Protein AF-C6WBM1-F1 (afdb_monomer_lite)

pLDDT: mean 82.9, std 10.36, range [51.12, 93.38]

Sequence (59 aa):
MRLSYLKALVAGAVAGLTAIGTGLTDNVLTPAEWVAAAVAALGALGVVWAVPNKQKLEG

Foldseek 3Di:
DDVLQVQLQVQLVVQLVVLVVVVVVVPDDDPVSNVVSNCRSVVSSVVSSPDDDPDPPPD

Radius of gyration: 14.7 Å; chains: 1; bounding box: 38×16×43 Å

Structure (mmCIF, N/CA/C/O backbone):
data_AF-C6WBM1-F1
#
_entry.id   AF-C6WBM1-F1
#
loop_
_atom_site.group_PDB
_atom_site.id
_atom_site.type_symbol
_atom_site.label_atom_id
_atom_site.label_alt_id
_atom_site.label_comp_id
_atom_site.label_asym_id
_atom_site.label_entity_id
_atom_site.label_seq_id
_atom_site.pdbx_PDB_ins_code
_atom_site.Cartn_x
_atom_site.Cartn_y
_atom_site.Cartn_z
_atom_site.occupancy
_atom_site.B_iso_or_equiv
_atom_site.auth_seq_id
_atom_site.auth_comp_id
_atom_site.auth_asym_id
_atom_site.auth_atom_id
_atom_site.pdbx_PDB_model_num
ATOM 1 N N . MET A 1 1 ? -3.618 -11.006 19.805 1.00 53.09 1 MET A N 1
ATOM 2 C CA . MET A 1 1 ? -3.527 -9.999 18.722 1.00 53.09 1 MET A CA 1
ATOM 3 C C . MET A 1 1 ? -4.874 -9.282 18.633 1.00 53.09 1 MET A C 1
ATOM 5 O O . MET A 1 1 ? -5.871 -9.958 18.425 1.00 53.09 1 MET A O 1
ATOM 9 N N . ARG A 1 2 ? -4.963 -7.968 18.907 1.00 64.75 2 ARG A N 1
ATOM 10 C CA . ARG A 1 2 ? -6.249 -7.237 18.814 1.00 64.75 2 ARG A CA 1
ATOM 11 C C . ARG A 1 2 ? -6.704 -7.169 17.349 1.00 64.75 2 ARG A C 1
ATOM 13 O O . ARG A 1 2 ? -5.873 -6.952 16.470 1.00 64.75 2 ARG A O 1
ATOM 20 N N . LEU A 1 3 ? -8.014 -7.282 17.104 1.00 69.38 3 LEU A N 1
ATOM 21 C CA . LEU A 1 3 ? -8.647 -7.203 15.772 1.00 69.38 3 LEU A CA 1
ATOM 22 C C . LEU A 1 3 ? -8.227 -5.957 14.963 1.00 69.38 3 LEU A C 1
ATOM 24 O O . LEU A 1 3 ? -8.219 -5.976 13.736 1.00 69.38 3 LEU A O 1
ATOM 28 N N . SER A 1 4 ? -7.849 -4.880 15.652 1.00 66.88 4 SER A N 1
ATOM 29 C CA . SER A 1 4 ? -7.356 -3.632 15.067 1.00 66.88 4 SER A CA 1
ATOM 30 C C . SER A 1 4 ? -6.070 -3.801 14.250 1.00 66.88 4 SER A C 1
ATOM 32 O O . SER A 1 4 ? -5.965 -3.220 13.174 1.00 66.88 4 SER A O 1
ATOM 34 N N . TYR A 1 5 ? -5.125 -4.631 14.702 1.00 73.94 5 TYR A N 1
ATOM 35 C CA . TYR A 1 5 ? -3.894 -4.897 13.946 1.00 73.94 5 TYR A CA 1
ATOM 36 C C . TYR A 1 5 ? -4.165 -5.732 12.695 1.00 73.94 5 TYR A C 1
ATOM 38 O O . TYR A 1 5 ? -3.579 -5.475 11.650 1.00 73.94 5 TYR A O 1
ATOM 46 N N . LEU A 1 6 ? -5.093 -6.689 12.784 1.00 83.19 6 LEU A N 1
ATOM 47 C CA . LEU A 1 6 ? -5.493 -7.510 11.641 1.00 83.19 6 LEU A CA 1
ATOM 48 C C . LEU A 1 6 ? -6.193 -6.668 10.566 1.00 83.19 6 LEU A C 1
ATOM 50 O O . LEU A 1 6 ? -5.861 -6.800 9.395 1.00 83.19 6 LEU A O 1
ATOM 54 N N . LYS A 1 7 ? -7.096 -5.752 10.951 1.00 83.00 7 LYS A N 1
ATOM 55 C CA . LYS A 1 7 ? -7.766 -4.835 10.009 1.00 83.00 7 LYS A CA 1
ATOM 56 C C . LYS A 1 7 ? -6.757 -3.977 9.243 1.00 83.00 7 LYS A C 1
ATOM 58 O O . LYS A 1 7 ? -6.845 -3.879 8.024 1.00 83.00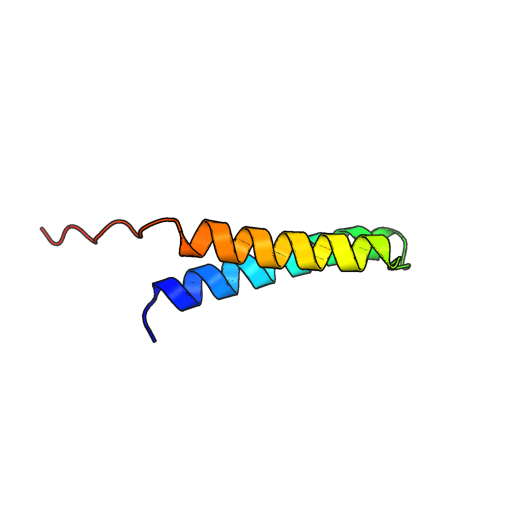 7 LYS A O 1
ATOM 63 N N . ALA A 1 8 ? -5.804 -3.375 9.957 1.00 85.50 8 ALA A N 1
ATOM 64 C CA . ALA A 1 8 ? -4.767 -2.550 9.345 1.00 85.50 8 ALA A CA 1
ATOM 65 C C . ALA A 1 8 ? -3.877 -3.370 8.402 1.00 85.50 8 ALA A C 1
ATOM 67 O O . ALA A 1 8 ? -3.673 -2.962 7.263 1.00 85.50 8 ALA A O 1
ATOM 68 N N . LEU A 1 9 ? -3.418 -4.548 8.839 1.00 87.25 9 LEU A N 1
ATOM 69 C CA . LEU A 1 9 ? -2.594 -5.442 8.023 1.00 87.25 9 LEU A CA 1
ATOM 70 C C . LEU A 1 9 ? -3.298 -5.849 6.723 1.00 87.25 9 LEU A C 1
ATOM 72 O O . LEU A 1 9 ? -2.712 -5.745 5.649 1.00 87.25 9 LEU A O 1
ATOM 76 N N . VAL A 1 10 ? -4.561 -6.273 6.820 1.00 90.12 10 VAL A N 1
ATOM 77 C CA . VAL A 1 10 ? -5.363 -6.671 5.656 1.00 90.12 10 VAL A CA 1
ATOM 78 C C . VAL A 1 10 ? -5.571 -5.486 4.715 1.00 90.12 10 VAL A C 1
ATOM 80 O O . VAL A 1 10 ? -5.399 -5.639 3.510 1.00 90.12 10 VAL A O 1
ATOM 83 N N . ALA A 1 11 ? -5.872 -4.297 5.241 1.00 90.25 11 ALA A N 1
ATOM 84 C CA . ALA A 1 11 ? -6.024 -3.102 4.414 1.00 90.25 11 ALA A CA 1
ATOM 85 C C . ALA A 1 11 ? -4.728 -2.726 3.680 1.00 90.25 11 ALA A C 1
ATOM 87 O O . ALA A 1 11 ? -4.766 -2.432 2.488 1.00 90.25 11 ALA A O 1
ATOM 88 N N . GLY A 1 12 ? -3.586 -2.790 4.370 1.00 89.75 12 GLY A N 1
ATOM 89 C CA . GLY A 1 12 ? -2.267 -2.581 3.775 1.00 89.75 12 GLY A CA 1
ATOM 90 C C . GLY A 1 12 ? -1.965 -3.554 2.644 1.00 89.75 12 GLY A C 1
ATOM 91 O O . GLY A 1 12 ? -1.559 -3.139 1.561 1.00 89.75 12 GLY A O 1
ATOM 92 N N . ALA A 1 13 ? -2.209 -4.844 2.882 1.00 91.62 13 ALA A N 1
ATOM 93 C CA . ALA A 1 13 ? -1.994 -5.888 1.888 1.00 91.62 13 ALA A CA 1
ATOM 94 C C . A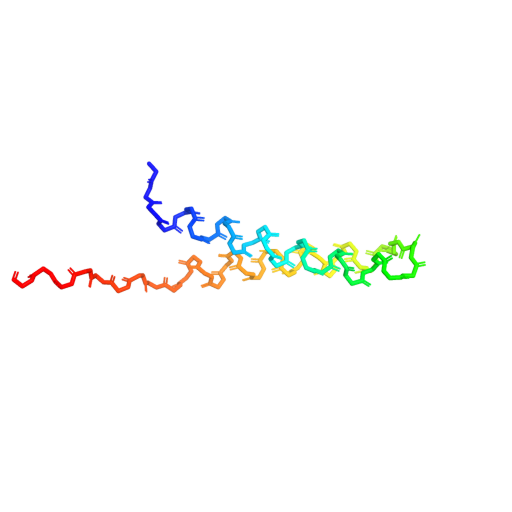LA A 1 13 ? -2.886 -5.689 0.654 1.00 91.62 13 ALA A C 1
ATOM 96 O O . ALA A 1 13 ? -2.389 -5.729 -0.468 1.00 91.62 13 ALA A O 1
ATOM 97 N N . VAL A 1 14 ? -4.181 -5.413 0.845 1.00 93.25 14 VAL A N 1
ATOM 98 C CA . VAL A 1 14 ? -5.118 -5.165 -0.263 1.00 93.25 14 VAL A CA 1
ATOM 99 C C . VAL A 1 14 ? -4.706 -3.931 -1.065 1.00 93.25 14 VAL A C 1
ATOM 101 O O . VAL A 1 14 ? -4.680 -3.992 -2.293 1.00 93.25 14 VAL A O 1
ATOM 104 N N . ALA A 1 15 ? -4.339 -2.833 -0.400 1.00 92.56 15 ALA A N 1
ATOM 105 C CA . ALA A 1 15 ? -3.908 -1.612 -1.078 1.00 92.56 15 ALA A CA 1
ATOM 106 C C . ALA A 1 15 ? -2.631 -1.832 -1.906 1.00 92.56 15 ALA A C 1
ATOM 108 O O . ALA A 1 15 ? -2.596 -1.471 -3.082 1.00 92.56 15 ALA A O 1
ATOM 109 N N . GLY A 1 16 ? -1.615 -2.479 -1.324 1.00 88.94 16 GLY A N 1
ATOM 110 C CA . GLY A 1 16 ? -0.368 -2.796 -2.025 1.00 88.94 16 GLY A CA 1
ATOM 111 C C . GLY A 1 16 ? -0.579 -3.738 -3.211 1.00 88.94 16 GLY A C 1
ATOM 112 O O . GLY A 1 16 ? -0.088 -3.473 -4.304 1.00 88.94 16 GLY A O 1
ATOM 113 N N . LEU A 1 17 ? -1.366 -4.804 -3.028 1.00 89.94 17 LEU A N 1
ATOM 114 C CA . LEU A 1 17 ? -1.682 -5.752 -4.101 1.00 89.94 17 LEU A CA 1
ATOM 115 C C . LEU A 1 17 ? -2.486 -5.107 -5.231 1.00 89.94 17 LEU A C 1
ATOM 117 O O . LEU A 1 17 ? -2.244 -5.412 -6.393 1.00 89.94 17 LEU A O 1
ATOM 121 N N . THR A 1 18 ? -3.405 -4.195 -4.911 1.00 91.12 18 THR A N 1
ATOM 122 C CA . THR A 1 18 ? -4.175 -3.462 -5.927 1.00 91.12 18 THR A CA 1
ATOM 123 C C . THR A 1 18 ? -3.258 -2.571 -6.767 1.00 91.12 18 THR A C 1
ATOM 125 O O . THR A 1 18 ? -3.360 -2.582 -7.989 1.00 91.12 18 THR A O 1
ATOM 128 N N . ALA A 1 19 ? -2.320 -1.860 -6.130 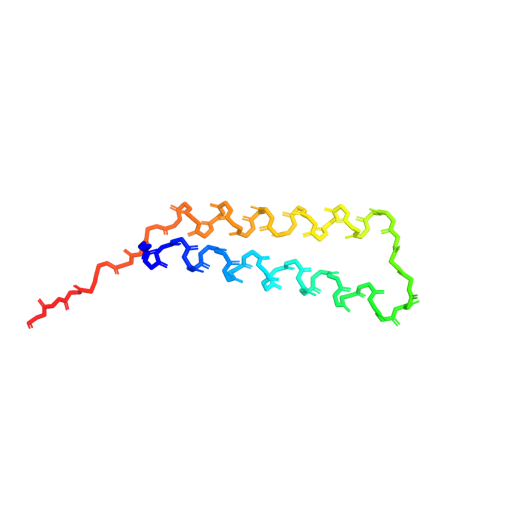1.00 88.31 19 ALA A N 1
ATOM 129 C CA . ALA A 1 19 ? -1.341 -1.015 -6.819 1.00 88.31 19 ALA A CA 1
ATOM 130 C C . ALA A 1 19 ? -0.348 -1.819 -7.680 1.00 88.31 19 ALA A C 1
ATOM 132 O O . ALA A 1 19 ? 0.071 -1.367 -8.739 1.00 88.31 19 ALA A O 1
ATOM 133 N N . ILE A 1 20 ? 0.016 -3.033 -7.259 1.00 87.44 20 ILE A N 1
ATOM 134 C CA . ILE A 1 20 ? 0.820 -3.940 -8.092 1.00 87.44 20 ILE A CA 1
ATOM 135 C C . ILE A 1 20 ? -0.019 -4.472 -9.260 1.00 87.44 20 ILE A C 1
ATOM 137 O O . ILE A 1 20 ? 0.460 -4.524 -10.390 1.00 87.44 20 ILE A O 1
ATOM 141 N N . GLY A 1 21 ? -1.283 -4.822 -9.011 1.00 87.31 21 GLY A N 1
ATOM 142 C CA . GLY A 1 21 ? -2.212 -5.313 -10.028 1.00 87.31 21 GLY A CA 1
ATOM 143 C C . GLY A 1 21 ? -2.415 -4.342 -11.191 1.00 87.31 21 GLY A C 1
ATOM 144 O O . GLY A 1 21 ? -2.598 -4.792 -12.318 1.00 87.31 21 GLY A O 1
ATOM 145 N N . THR A 1 22 ? -2.317 -3.029 -10.954 1.00 83.44 22 THR A N 1
ATOM 146 C CA . THR A 1 22 ? -2.368 -2.031 -12.032 1.00 83.44 22 THR A CA 1
ATOM 147 C C . THR A 1 22 ? -1.120 -2.035 -12.912 1.00 83.44 22 THR A C 1
ATOM 149 O O . THR A 1 22 ? -1.260 -1.844 -14.107 1.00 83.44 22 THR A O 1
ATOM 152 N N . GLY A 1 23 ? 0.072 -2.308 -12.371 1.00 77.81 23 GLY A N 1
ATOM 153 C CA . GLY A 1 23 ? 1.304 -2.412 -13.175 1.00 77.81 23 GLY A CA 1
ATOM 154 C C . GLY A 1 23 ? 1.422 -3.734 -13.945 1.00 77.81 23 GLY A C 1
ATOM 155 O O . GLY A 1 23 ? 2.170 -3.851 -14.914 1.00 77.81 23 GLY A O 1
ATOM 156 N N . LEU A 1 24 ? 0.643 -4.753 -13.557 1.00 82.31 24 LEU A N 1
ATOM 157 C CA . LEU A 1 24 ? 0.579 -6.014 -14.299 1.00 82.31 24 LEU A CA 1
ATOM 158 C C . LEU A 1 24 ? -0.118 -5.885 -15.659 1.00 82.31 24 LEU A C 1
ATOM 160 O O . LEU A 1 24 ? 0.066 -6.774 -16.490 1.00 82.31 24 LEU A O 1
ATOM 164 N N . THR A 1 25 ? -0.898 -4.825 -15.909 1.00 81.88 25 THR A N 1
ATOM 165 C CA . THR A 1 25 ? -1.595 -4.660 -17.198 1.00 81.88 25 THR A CA 1
ATOM 166 C C . THR A 1 25 ? -0.618 -4.556 -18.359 1.00 81.88 25 THR A C 1
ATOM 168 O O . THR A 1 25 ? -0.878 -5.093 -19.434 1.00 81.88 25 THR A O 1
ATOM 171 N N . ASP A 1 26 ? 0.535 -3.942 -18.103 1.00 82.12 26 ASP A N 1
ATOM 172 C CA . ASP A 1 26 ? 1.545 -3.640 -19.114 1.00 82.12 26 ASP A CA 1
ATOM 173 C C . ASP A 1 26 ? 2.741 -4.610 -19.008 1.00 82.12 26 ASP A C 1
ATOM 175 O O . ASP A 1 26 ? 3.745 -4.470 -19.706 1.00 82.12 26 ASP A O 1
ATOM 179 N N . ASN A 1 27 ? 2.612 -5.632 -18.147 1.00 79.56 27 ASN A N 1
ATOM 180 C CA . ASN A 1 27 ? 3.569 -6.712 -17.886 1.00 79.56 27 ASN A CA 1
ATOM 181 C C . ASN A 1 27 ? 4.989 -6.243 -17.500 1.00 79.56 27 ASN A C 1
ATOM 183 O O . ASN A 1 27 ? 5.959 -6.997 -17.608 1.00 79.56 27 ASN A O 1
ATOM 187 N N . VAL A 1 28 ? 5.118 -4.997 -17.043 1.00 83.25 28 VAL A N 1
ATOM 188 C CA . VAL A 1 28 ? 6.371 -4.373 -16.619 1.00 83.25 28 VAL A CA 1
ATOM 189 C C . VAL A 1 28 ? 6.092 -3.576 -15.356 1.00 83.25 28 VAL A C 1
ATOM 191 O O . VAL A 1 28 ? 5.331 -2.622 -15.382 1.00 83.25 28 VAL A O 1
ATOM 194 N N . LEU A 1 29 ? 6.753 -3.948 -14.260 1.00 84.25 29 LEU A N 1
ATOM 195 C CA . LEU A 1 29 ? 6.750 -3.167 -13.025 1.00 84.25 29 LEU A CA 1
ATOM 196 C C . LEU A 1 29 ? 7.992 -2.281 -12.983 1.00 84.25 29 LEU A C 1
ATOM 198 O O . LEU A 1 29 ? 9.117 -2.749 -12.783 1.00 84.25 29 LEU A O 1
ATOM 202 N N . THR A 1 30 ? 7.782 -0.987 -13.162 1.00 90.44 30 THR A N 1
ATOM 203 C CA . THR A 1 30 ? 8.806 0.043 -13.038 1.00 90.44 30 THR A CA 1
ATOM 204 C C . THR A 1 30 ? 9.157 0.301 -11.567 1.00 90.44 30 THR A C 1
ATOM 206 O O . THR A 1 30 ? 8.342 0.080 -10.664 1.00 90.44 30 THR A O 1
ATOM 209 N N . PRO A 1 31 ? 10.360 0.830 -11.273 1.00 90.81 31 PRO A N 1
ATOM 210 C CA . PRO A 1 31 ? 10.725 1.225 -9.912 1.00 90.81 31 PRO A CA 1
ATOM 211 C C . PRO A 1 31 ? 9.742 2.223 -9.281 1.00 90.81 31 PRO A C 1
ATOM 213 O O . PRO A 1 31 ? 9.518 2.185 -8.073 1.00 90.81 31 PRO A O 1
ATOM 216 N N . ALA A 1 32 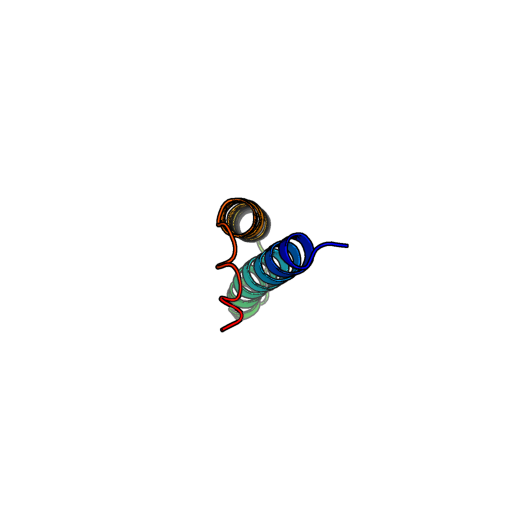? 9.126 3.091 -10.089 1.00 89.06 32 ALA A N 1
ATOM 217 C CA . ALA A 1 32 ? 8.132 4.051 -9.619 1.00 89.06 32 ALA A CA 1
ATOM 218 C C . ALA A 1 32 ? 6.853 3.360 -9.116 1.00 89.06 32 ALA A C 1
ATOM 220 O O . ALA A 1 32 ? 6.308 3.757 -8.088 1.00 89.06 32 ALA A O 1
ATOM 221 N N . GLU A 1 33 ? 6.408 2.294 -9.782 1.00 89.06 33 GLU A N 1
ATOM 222 C CA . GLU A 1 33 ? 5.226 1.524 -9.375 1.00 89.06 33 GLU A CA 1
ATOM 223 C C . GLU A 1 33 ? 5.468 0.731 -8.091 1.00 89.06 33 GLU A C 1
ATOM 225 O O . GLU A 1 33 ? 4.582 0.647 -7.244 1.00 89.06 33 GLU A O 1
ATOM 230 N N . TRP A 1 34 ? 6.690 0.235 -7.878 1.00 89.31 34 TRP A N 1
ATOM 231 C CA . TRP A 1 34 ? 7.074 -0.369 -6.599 1.00 89.31 34 TRP A CA 1
ATOM 232 C C . TRP A 1 34 ? 7.014 0.629 -5.444 1.00 89.31 34 TRP A C 1
ATOM 234 O O . TRP A 1 34 ? 6.503 0.307 -4.368 1.00 89.31 34 TRP A O 1
ATOM 244 N N . VAL A 1 35 ? 7.495 1.854 -5.670 1.00 93.19 35 VAL A N 1
ATOM 245 C CA . VAL A 1 35 ? 7.389 2.931 -4.678 1.00 93.19 35 VAL A CA 1
ATOM 246 C C . VAL A 1 35 ? 5.924 3.285 -4.434 1.00 93.19 35 VAL A C 1
ATOM 248 O O . VAL A 1 35 ? 5.511 3.387 -3.280 1.00 93.19 35 VAL A O 1
ATOM 251 N N . ALA A 1 36 ? 5.115 3.408 -5.489 1.00 91.75 36 ALA A N 1
ATOM 252 C CA . ALA A 1 36 ? 3.688 3.685 -5.366 1.00 91.75 36 ALA A CA 1
ATOM 253 C C . ALA A 1 36 ? 2.954 2.589 -4.576 1.00 91.75 36 ALA A C 1
ATOM 255 O O . ALA A 1 36 ? 2.178 2.903 -3.675 1.00 91.75 36 ALA A O 1
ATOM 256 N N . ALA A 1 37 ? 3.247 1.313 -4.838 1.00 92.06 37 ALA A N 1
ATOM 257 C CA . ALA A 1 37 ? 2.675 0.189 -4.104 1.00 92.06 37 ALA A CA 1
ATOM 258 C C . ALA A 1 37 ? 3.081 0.188 -2.624 1.00 92.06 37 ALA A C 1
ATOM 260 O O . ALA A 1 37 ? 2.237 -0.033 -1.752 1.00 92.06 37 ALA A O 1
ATOM 261 N N . ALA A 1 38 ? 4.347 0.491 -2.320 1.00 91.44 38 ALA A N 1
ATOM 262 C CA . ALA A 1 38 ? 4.821 0.614 -0.945 1.00 91.44 38 ALA A CA 1
ATOM 263 C C . ALA A 1 38 ? 4.134 1.776 -0.211 1.00 91.44 38 ALA A C 1
ATOM 265 O O . ALA A 1 38 ? 3.655 1.602 0.910 1.00 91.44 38 ALA A O 1
ATOM 266 N N . VAL A 1 39 ? 4.023 2.943 -0.852 1.00 93.38 39 VAL A N 1
ATOM 267 C CA . VAL A 1 39 ? 3.318 4.107 -0.294 1.00 93.38 39 VAL A CA 1
ATOM 268 C C . VAL A 1 39 ? 1.833 3.804 -0.095 1.00 93.38 39 VAL A C 1
ATOM 270 O O . VAL A 1 39 ? 1.287 4.151 0.949 1.00 93.38 39 VAL A O 1
ATOM 273 N N . ALA A 1 40 ? 1.184 3.111 -1.033 1.00 92.75 40 ALA A N 1
ATOM 274 C CA . ALA A 1 40 ? -0.213 2.702 -0.908 1.00 92.75 40 ALA A CA 1
ATOM 275 C C . ALA A 1 40 ? -0.422 1.735 0.267 1.00 92.75 40 ALA A C 1
ATOM 277 O O . ALA A 1 40 ? -1.328 1.938 1.079 1.00 92.75 40 ALA A O 1
ATOM 278 N N . ALA A 1 41 ? 0.441 0.724 0.407 1.00 92.62 41 ALA A N 1
ATOM 279 C CA . ALA A 1 41 ? 0.382 -0.229 1.512 1.00 92.62 41 ALA A CA 1
ATOM 280 C C . ALA A 1 41 ? 0.600 0.456 2.870 1.00 92.62 41 ALA A C 1
ATOM 282 O O . ALA A 1 41 ? -0.182 0.253 3.801 1.00 92.62 41 ALA A O 1
ATOM 283 N N . LEU A 1 42 ? 1.627 1.304 2.984 1.00 91.88 42 LEU A N 1
ATOM 284 C CA . LEU A 1 42 ? 1.949 2.033 4.215 1.00 91.88 42 LEU A CA 1
ATOM 285 C C . LEU A 1 42 ? 0.899 3.096 4.555 1.00 91.88 42 LEU A C 1
ATOM 287 O O . LEU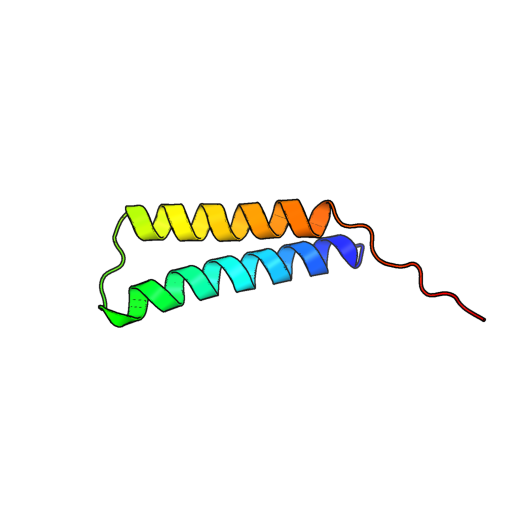 A 1 42 ? 0.529 3.243 5.719 1.00 91.88 42 LEU A O 1
ATOM 291 N N . GLY A 1 43 ? 0.378 3.800 3.551 1.00 90.12 43 GLY A N 1
ATOM 292 C CA . GLY A 1 43 ? -0.703 4.766 3.711 1.00 90.12 43 GLY A CA 1
ATOM 293 C C . GLY A 1 43 ? -1.978 4.097 4.219 1.00 90.12 43 GLY A C 1
ATOM 294 O O . GLY A 1 43 ? -2.559 4.551 5.203 1.00 90.12 43 GLY A O 1
ATOM 295 N N . ALA A 1 44 ? -2.370 2.966 3.625 1.00 90.25 44 ALA A N 1
ATOM 296 C CA . ALA A 1 44 ? -3.516 2.190 4.090 1.00 90.25 44 ALA A CA 1
ATOM 297 C C . ALA A 1 44 ? -3.301 1.636 5.506 1.00 90.25 44 ALA A C 1
ATOM 299 O O . ALA A 1 44 ? -4.201 1.745 6.337 1.00 90.25 44 ALA A O 1
ATOM 300 N N . LEU A 1 45 ? -2.110 1.113 5.819 1.00 87.75 45 LEU A N 1
ATOM 301 C CA . LEU A 1 45 ? -1.755 0.684 7.176 1.00 87.75 45 LEU A CA 1
ATOM 302 C C . LEU A 1 45 ? -1.926 1.820 8.187 1.00 87.75 45 LEU A C 1
ATOM 304 O O . LEU A 1 45 ? -2.610 1.641 9.194 1.00 87.75 45 LEU A O 1
ATOM 308 N N . GLY A 1 46 ? -1.335 2.983 7.907 1.00 85.31 46 GLY A N 1
ATOM 309 C CA . GLY A 1 46 ? -1.370 4.145 8.791 1.00 85.31 46 GLY A CA 1
ATOM 310 C C . GLY A 1 46 ? -2.783 4.683 8.996 1.00 85.31 46 GLY A C 1
ATOM 311 O O . GLY A 1 46 ? -3.213 4.863 10.135 1.00 85.31 46 GLY A O 1
ATOM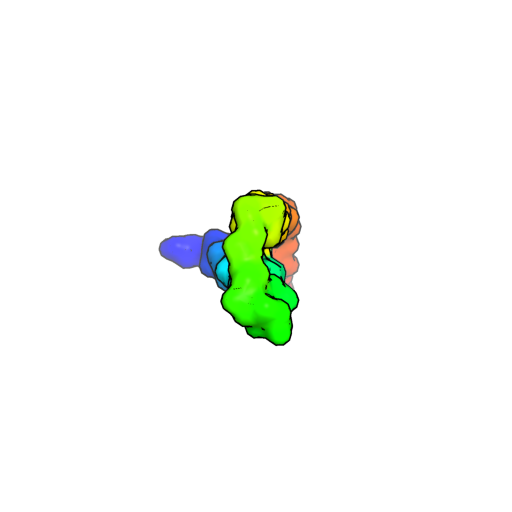 312 N N . VAL A 1 47 ? -3.540 4.867 7.909 1.00 87.75 47 VAL A N 1
ATOM 313 C CA . VAL A 1 47 ? -4.927 5.356 7.963 1.00 87.75 47 VAL A CA 1
ATOM 314 C C . VAL A 1 47 ? -5.811 4.382 8.737 1.00 87.75 47 VAL A C 1
ATOM 316 O O . VAL A 1 47 ? -6.542 4.779 9.641 1.00 87.75 47 VAL A O 1
ATOM 319 N N . VAL A 1 48 ? -5.733 3.088 8.432 1.00 87.81 48 VAL A N 1
ATOM 320 C CA . VAL A 1 48 ? -6.617 2.086 9.035 1.00 87.81 48 VAL A CA 1
ATOM 321 C C . VAL A 1 48 ? -6.265 1.802 10.493 1.00 87.81 48 VAL A C 1
ATOM 323 O O . VAL A 1 48 ? -7.170 1.521 11.284 1.00 87.81 48 VAL A O 1
ATOM 326 N N . TRP A 1 49 ? -4.987 1.910 10.858 1.00 82.62 49 TRP A N 1
ATOM 327 C CA . TRP A 1 49 ? -4.549 1.846 12.248 1.00 82.62 49 TRP A CA 1
ATOM 328 C C . TRP A 1 49 ? -5.002 3.071 13.056 1.00 82.62 49 TRP A C 1
ATOM 330 O O . TRP A 1 49 ? -5.424 2.912 14.201 1.00 82.62 49 TRP A O 1
ATOM 340 N N . ALA A 1 50 ? -4.981 4.267 12.458 1.00 84.19 50 ALA A N 1
ATOM 341 C CA . ALA A 1 50 ? -5.412 5.501 13.113 1.00 84.19 50 ALA A CA 1
ATOM 342 C C . ALA A 1 50 ? -6.934 5.582 13.337 1.00 84.19 50 ALA A C 1
ATOM 344 O O . ALA A 1 50 ? -7.374 6.257 14.265 1.00 84.19 50 ALA A O 1
ATOM 345 N N . VAL A 1 51 ? -7.750 4.904 12.518 1.00 80.88 51 VAL A N 1
ATOM 346 C CA . VAL A 1 51 ? -9.219 4.922 12.638 1.00 80.88 51 VAL A CA 1
ATOM 347 C C . VAL A 1 51 ? -9.698 3.996 13.771 1.00 80.88 51 VAL A C 1
ATOM 349 O O . VAL A 1 51 ? -9.609 2.767 13.632 1.00 80.88 51 VAL A O 1
ATOM 352 N N . PRO A 1 52 ? -10.300 4.535 14.853 1.00 71.69 52 PRO A N 1
ATOM 353 C CA . PRO A 1 52 ? -10.838 3.729 15.946 1.00 71.69 52 PRO A CA 1
ATOM 354 C C . PRO A 1 52 ? -11.994 2.844 15.464 1.00 71.69 52 PRO A C 1
ATOM 356 O O . PRO A 1 52 ? -12.899 3.298 14.762 1.00 71.69 52 PRO A O 1
ATOM 359 N N . ASN A 1 53 ? -11.995 1.565 15.848 1.00 71.06 53 ASN A N 1
ATOM 360 C CA . ASN A 1 53 ? -13.132 0.685 15.574 1.00 71.06 53 ASN A CA 1
ATOM 361 C C . ASN A 1 53 ? -14.338 1.122 16.412 1.00 71.06 53 ASN A C 1
ATOM 363 O O . ASN A 1 53 ? -14.192 1.361 17.611 1.00 71.06 53 ASN A O 1
ATOM 367 N N . LYS A 1 54 ? -15.535 1.157 15.806 1.00 68.75 54 LYS A N 1
ATOM 368 C CA . LYS A 1 54 ? -16.771 1.318 16.577 1.00 68.75 54 LYS A CA 1
ATOM 369 C C . LYS A 1 54 ? -16.835 0.203 17.616 1.00 68.75 54 LYS A C 1
ATOM 371 O O . LYS A 1 54 ? -16.716 -0.974 17.270 1.00 68.75 54 LYS A O 1
ATOM 376 N N . GLN A 1 55 ? -16.983 0.581 18.881 1.00 69.88 55 GLN A N 1
ATOM 377 C CA . GLN A 1 55 ? -17.262 -0.386 19.930 1.00 69.88 55 GLN A CA 1
ATOM 378 C C . GLN A 1 55 ? -18.605 -1.027 19.597 1.00 69.88 55 GLN A C 1
ATOM 380 O O . GLN A 1 55 ? -19.561 -0.330 19.252 1.00 69.88 55 GLN A O 1
ATOM 385 N N . LYS A 1 56 ? -18.650 -2.360 19.623 1.00 62.94 56 LYS A N 1
ATOM 386 C CA . LYS A 1 56 ? -19.910 -3.082 19.506 1.00 62.94 56 LYS A CA 1
ATOM 387 C C . LYS A 1 56 ? -20.757 -2.621 20.692 1.00 62.94 56 LYS A C 1
ATOM 389 O O . LYS A 1 56 ? -20.364 -2.849 21.830 1.00 62.94 56 LYS A O 1
ATOM 394 N N . LEU A 1 57 ? -21.833 -1.886 20.424 1.00 61.97 57 LEU A N 1
ATOM 395 C CA . LEU A 1 57 ? -22.826 -1.574 21.441 1.00 61.97 57 LEU A CA 1
ATOM 396 C C . LEU A 1 57 ? -23.535 -2.896 21.724 1.00 61.97 57 LEU A C 1
ATOM 398 O O . LEU A 1 57 ? -24.327 -3.367 20.910 1.00 61.97 57 LEU A O 1
ATOM 402 N N . GLU A 1 58 ? -23.127 -3.555 22.799 1.00 67.19 58 GLU A N 1
ATOM 403 C CA . GLU A 1 58 ? -23.841 -4.699 23.350 1.00 67.19 58 GLU A CA 1
ATOM 404 C C . GLU A 1 58 ? -25.055 -4.114 24.078 1.00 67.19 58 GLU A C 1
ATOM 406 O O . GLU A 1 58 ? -24.898 -3.400 25.068 1.00 67.19 58 GLU A O 1
ATOM 411 N N . GLY A 1 59 ? -26.230 -4.287 23.470 1.00 51.12 59 GLY A N 1
ATOM 412 C CA . GLY A 1 59 ? -27.527 -3.953 24.059 1.00 51.12 59 GLY A CA 1
ATOM 413 C C . GLY A 1 59 ? -28.076 -5.105 24.879 1.00 51.12 59 GLY A C 1
ATOM 414 O O . GLY A 1 59 ? -27.701 -6.262 24.577 1.00 51.12 59 GLY A O 1
#

Secondary structure (DSSP, 8-state):
--HHHHHHHHHHHHHHHHHHHHHGGGT---HHHHHHHHHHHHHHHHHHHHSPPPP----

Organism: Actinosynnema mirum (strain ATCC 29888 / DSM 43827 / JCM 3225 / NBRC 14064 / NCIMB 13271 / NRRL B-12336 / IMRU 3971 / 101) (NCBI:txid446462)